Protein AF-A0A497QS77-F1 (afdb_monomer)

Radius of gyration: 15.97 Å; Cα contacts (8 Å, |Δi|>4): 109; chains: 1; bounding box: 34×38×44 Å

Nearest PDB structures (foldseek):
  2va8-assembly1_A  TM=8.901E-01  e=9.479E-06  Saccharolobus solfataricus
  2zj8-assembly1_A  TM=8.402E-01  e=8.470E-06  Pyrococcus furiosus
  5a9j-assembly3_C  TM=8.789E-01  e=1.992E-03  Homo sapiens
  5aga-assembly1_A  TM=8.758E-01  e=4.141E-03  Homo sapiens
  3ewa-assembly1_A  TM=9.331E-01  e=1.429E-02  Methanococcus maripaludis

Structure (mmCIF, N/CA/C/O backbone):
data_AF-A0A497QS77-F1
#
_entry.id   AF-A0A497QS77-F1
#
loop_
_atom_site.group_PDB
_atom_site.id
_atom_site.type_symbol
_atom_site.label_atom_id
_atom_site.label_alt_id
_atom_site.label_comp_id
_atom_site.label_asym_id
_atom_site.label_entity_id
_atom_site.label_seq_id
_atom_site.pdbx_PDB_ins_code
_atom_site.Cartn_x
_atom_site.Cartn_y
_atom_site.Cartn_z
_atom_site.occupancy
_atom_site.B_iso_or_equiv
_atom_site.auth_seq_id
_atom_site.auth_comp_id
_atom_site.auth_asym_id
_atom_site.auth_atom_id
_atom_site.pdbx_PDB_model_num
ATOM 1 N N . MET A 1 1 ? 9.082 -17.321 -4.691 1.00 81.62 1 MET A N 1
ATOM 2 C CA . MET A 1 1 ? 8.327 -17.068 -5.944 1.00 81.62 1 MET A CA 1
ATOM 3 C C . MET A 1 1 ? 8.101 -15.580 -6.207 1.00 81.62 1 MET A C 1
ATOM 5 O O . MET A 1 1 ? 8.497 -15.130 -7.270 1.00 81.62 1 MET A O 1
ATOM 9 N N . VAL A 1 2 ? 7.522 -14.802 -5.276 1.00 91.00 2 VAL A N 1
ATOM 10 C CA . VAL A 1 2 ? 7.305 -13.345 -5.478 1.00 91.00 2 VAL A CA 1
ATOM 11 C C . VAL A 1 2 ? 8.615 -12.584 -5.699 1.00 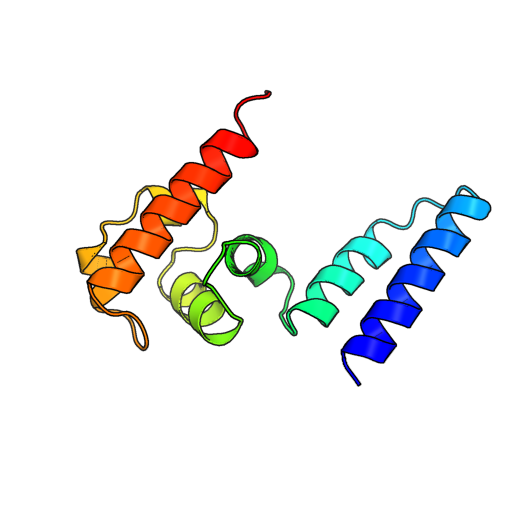91.00 2 VAL A C 1
ATOM 13 O O . VAL A 1 2 ? 8.698 -11.780 -6.616 1.00 91.00 2 VAL A O 1
ATOM 16 N N . GLU A 1 3 ? 9.646 -12.878 -4.909 1.00 91.44 3 GLU A N 1
ATOM 17 C CA . GLU A 1 3 ? 10.967 -12.249 -5.038 1.00 91.44 3 GLU A CA 1
ATOM 18 C C . GLU A 1 3 ? 11.613 -12.516 -6.405 1.00 91.44 3 GLU A C 1
ATOM 20 O O . GLU A 1 3 ? 12.076 -11.593 -7.064 1.00 91.44 3 GLU A O 1
ATOM 25 N N . THR A 1 4 ? 11.550 -13.761 -6.887 1.00 95.69 4 THR A N 1
ATOM 26 C CA . THR A 1 4 ? 12.015 -14.131 -8.230 1.00 95.69 4 THR A CA 1
ATOM 27 C C . THR A 1 4 ? 11.268 -13.359 -9.317 1.00 95.69 4 THR A C 1
ATOM 29 O O . THR A 1 4 ? 11.885 -12.863 -10.253 1.00 95.69 4 THR A O 1
ATOM 32 N N . ALA A 1 5 ? 9.945 -13.221 -9.191 1.00 95.19 5 ALA A N 1
ATOM 33 C CA . ALA A 1 5 ? 9.142 -12.461 -10.142 1.00 95.19 5 ALA A CA 1
ATOM 34 C C . ALA A 1 5 ? 9.448 -10.951 -10.092 1.00 95.19 5 ALA A C 1
ATOM 36 O O . ALA A 1 5 ? 9.531 -10.325 -11.147 1.00 95.19 5 ALA A O 1
ATOM 37 N N . ASP A 1 6 ? 9.669 -10.369 -8.905 1.00 94.06 6 ASP A N 1
ATOM 38 C CA . ASP A 1 6 ? 10.118 -8.972 -8.771 1.00 94.06 6 ASP A CA 1
ATOM 39 C C . ASP A 1 6 ? 11.487 -8.763 -9.426 1.00 94.06 6 ASP A C 1
ATOM 41 O O . ASP A 1 6 ? 11.673 -7.785 -10.149 1.00 94.06 6 ASP A O 1
ATOM 45 N N . TRP A 1 7 ? 12.415 -9.706 -9.234 1.00 95.56 7 TRP A N 1
ATOM 46 C CA . TRP A 1 7 ? 13.747 -9.658 -9.832 1.00 95.56 7 TRP A CA 1
ATOM 47 C C . TRP A 1 7 ? 13.702 -9.750 -11.361 1.00 95.56 7 TRP A C 1
ATOM 49 O O . TRP A 1 7 ? 14.335 -8.946 -12.042 1.00 95.56 7 TRP A O 1
ATOM 59 N N . LEU A 1 8 ? 12.902 -10.663 -11.921 1.00 97.06 8 LEU A N 1
ATOM 60 C CA . LEU A 1 8 ? 12.720 -10.771 -13.373 1.00 97.06 8 LEU A CA 1
ATOM 61 C C . LEU A 1 8 ? 12.082 -9.508 -13.965 1.00 97.06 8 LEU A C 1
ATOM 63 O O . LEU A 1 8 ? 12.524 -9.024 -15.006 1.00 97.06 8 LEU A O 1
ATOM 67 N N . LEU A 1 9 ? 11.079 -8.940 -13.290 1.00 96.44 9 LEU A N 1
ATOM 68 C CA . LEU A 1 9 ? 10.437 -7.698 -13.724 1.00 96.44 9 LEU A CA 1
ATOM 69 C C . LEU A 1 9 ? 11.378 -6.498 -13.621 1.00 96.44 9 LEU A C 1
ATOM 71 O O . LEU A 1 9 ? 11.368 -5.645 -14.505 1.00 96.44 9 LEU A O 1
ATOM 75 N N . TYR A 1 10 ? 12.217 -6.437 -12.586 1.00 95.00 10 TYR A N 1
ATOM 76 C CA . TYR A 1 10 ? 13.277 -5.437 -12.493 1.00 95.00 10 TYR A CA 1
ATOM 77 C C . TYR A 1 10 ? 14.250 -5.548 -13.672 1.00 95.00 10 TYR A C 1
ATOM 79 O O . TYR A 1 10 ? 14.496 -4.551 -14.349 1.00 95.00 10 TYR A O 1
ATOM 87 N N . SER A 1 11 ? 14.742 -6.752 -13.970 1.00 96.81 11 SER A N 1
ATOM 88 C CA . SER A 1 11 ? 15.629 -6.995 -15.113 1.00 96.81 11 SER A CA 1
ATOM 89 C C . SER A 1 11 ? 14.975 -6.602 -16.441 1.00 96.81 11 SER A C 1
ATOM 91 O O . SER A 1 11 ? 15.612 -5.942 -17.259 1.00 96.81 11 SER A O 1
ATOM 93 N N . ALA A 1 12 ? 13.688 -6.911 -16.636 1.00 96.94 12 ALA A N 1
ATOM 94 C CA . ALA A 1 12 ? 12.937 -6.503 -17.825 1.00 96.94 12 ALA A CA 1
ATOM 95 C C . ALA A 1 12 ? 12.839 -4.973 -17.971 1.00 96.94 12 ALA A C 1
ATOM 97 O O . ALA A 1 12 ? 13.028 -4.458 -19.071 1.00 96.94 12 ALA A O 1
ATOM 98 N N . VAL A 1 13 ? 12.605 -4.239 -16.873 1.00 96.00 13 VAL A N 1
ATOM 99 C CA . VAL A 1 13 ? 12.626 -2.762 -16.873 1.00 96.00 13 VAL A CA 1
ATOM 100 C C . VAL A 1 13 ? 14.002 -2.239 -17.292 1.00 96.00 13 VAL A C 1
ATOM 102 O O . VAL A 1 13 ? 14.081 -1.381 -18.166 1.00 96.00 13 VAL A O 1
ATOM 105 N N . ARG A 1 14 ? 15.089 -2.794 -16.739 1.00 95.75 14 ARG A N 1
ATOM 106 C CA . ARG A 1 14 ? 16.461 -2.371 -17.077 1.00 95.75 14 ARG A CA 1
ATOM 107 C C . ARG A 1 14 ? 16.825 -2.641 -18.537 1.00 95.75 14 ARG A C 1
ATOM 109 O O . ARG A 1 14 ? 17.500 -1.823 -19.155 1.00 95.75 14 ARG A O 1
ATOM 116 N N . ILE A 1 15 ? 16.372 -3.764 -19.092 1.00 96.94 15 ILE A N 1
ATOM 117 C CA . ILE A 1 15 ? 16.549 -4.079 -20.515 1.00 96.94 15 ILE A CA 1
ATOM 118 C C . ILE A 1 15 ? 15.754 -3.089 -21.375 1.00 96.94 15 ILE A C 1
ATOM 120 O O . ILE A 1 15 ? 16.299 -2.546 -22.329 1.00 96.94 15 ILE A O 1
ATOM 124 N N . ALA A 1 16 ? 14.497 -2.801 -21.030 1.00 96.50 16 ALA A N 1
ATOM 125 C CA . ALA A 1 16 ? 13.689 -1.826 -21.763 1.00 96.50 16 ALA A CA 1
ATOM 126 C C . ALA A 1 16 ? 14.346 -0.434 -21.792 1.00 96.50 16 ALA A C 1
ATOM 128 O O . ALA A 1 16 ? 14.425 0.180 -22.853 1.00 96.50 16 ALA A O 1
ATOM 129 N N . GLU A 1 17 ? 14.885 0.024 -20.657 1.00 94.62 17 GLU A N 1
ATOM 130 C CA . GLU A 1 17 ? 15.646 1.278 -20.558 1.00 94.62 17 GLU A CA 1
ATOM 131 C C . GLU A 1 17 ? 16.878 1.289 -21.471 1.00 94.62 17 GLU A C 1
ATOM 133 O O . GLU A 1 17 ? 17.109 2.281 -22.163 1.00 94.62 17 GLU A O 1
ATOM 138 N N . LEU A 1 18 ? 17.637 0.186 -21.513 1.00 97.44 18 LEU A N 1
ATOM 139 C CA . LEU A 1 18 ? 18.819 0.039 -22.371 1.00 97.44 18 LEU A CA 1
ATOM 140 C C . LEU A 1 18 ? 18.478 0.194 -23.861 1.00 97.44 18 LEU A C 1
ATOM 142 O O . LEU A 1 18 ? 19.260 0.769 -24.611 1.00 97.44 18 LEU A O 1
ATOM 146 N N . PHE A 1 19 ? 17.309 -0.293 -24.280 1.00 97.62 19 PHE A N 1
ATOM 147 C CA . PHE A 1 19 ? 16.814 -0.172 -25.655 1.00 97.62 19 PHE A CA 1
ATOM 148 C C . PHE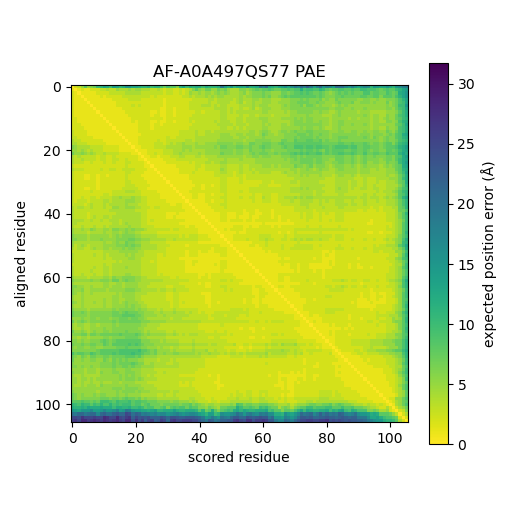 A 1 19 ? 15.950 1.078 -25.890 1.00 97.62 19 PHE A C 1
ATOM 150 O O . PHE A 1 19 ? 15.318 1.193 -26.939 1.00 97.62 19 PHE A O 1
ATOM 157 N N . HIS A 1 20 ? 15.893 2.010 -24.933 1.00 96.06 20 HIS A N 1
ATOM 158 C CA . HIS A 1 20 ? 15.056 3.215 -24.993 1.00 96.06 20 HIS A CA 1
ATOM 159 C C . HIS A 1 20 ? 13.557 2.931 -25.226 1.00 96.06 20 HIS A C 1
ATOM 161 O O . HIS A 1 20 ? 12.823 3.763 -25.763 1.00 96.06 20 HIS A O 1
ATOM 167 N N . LEU A 1 21 ? 13.077 1.761 -24.794 1.00 96.25 21 LEU A N 1
ATOM 168 C CA . LEU A 1 21 ? 11.675 1.366 -24.873 1.00 96.25 21 LEU A CA 1
ATOM 169 C C . LEU A 1 21 ? 10.904 1.909 -23.669 1.00 96.25 21 LEU A C 1
ATOM 171 O O . LEU A 1 21 ? 11.241 1.655 -22.511 1.00 96.25 21 LEU A O 1
ATOM 175 N N . ARG A 1 22 ? 9.811 2.627 -23.931 1.00 93.38 22 ARG A N 1
ATOM 176 C CA . ARG A 1 22 ? 8.947 3.181 -22.884 1.00 93.38 22 ARG A CA 1
ATOM 177 C C . ARG A 1 22 ? 7.832 2.193 -22.535 1.00 93.38 22 ARG A C 1
ATOM 179 O O . ARG A 1 22 ? 6.766 2.240 -23.133 1.00 93.38 22 ARG A O 1
ATOM 186 N N . LEU A 1 23 ? 8.088 1.323 -21.555 1.00 94.00 23 LEU A N 1
ATOM 187 C CA . LEU A 1 23 ? 7.153 0.286 -21.078 1.00 94.00 23 LEU A CA 1
ATOM 188 C C . LEU A 1 23 ? 6.703 0.539 -19.620 1.00 94.00 23 LEU A C 1
ATOM 190 O O . LEU A 1 23 ? 7.109 -0.190 -18.707 1.00 94.00 23 LEU A O 1
ATOM 194 N N . PRO A 1 24 ? 5.898 1.586 -19.346 1.00 90.62 24 PRO A N 1
ATOM 195 C CA . PRO A 1 24 ? 5.448 1.921 -17.989 1.00 90.62 24 PRO A CA 1
ATOM 196 C C . PRO A 1 24 ? 4.629 0.802 -17.321 1.00 90.62 24 PRO A C 1
ATOM 198 O O . PRO A 1 24 ? 4.586 0.708 -16.088 1.00 90.62 24 PRO A O 1
ATOM 201 N N . GLU A 1 25 ? 4.021 -0.078 -18.115 1.00 92.38 25 GLU A N 1
ATOM 202 C CA . GLU A 1 25 ? 3.266 -1.247 -17.672 1.00 92.38 25 GLU A CA 1
ATOM 203 C C . GLU A 1 25 ? 4.145 -2.226 -16.888 1.00 92.38 25 GLU A C 1
ATOM 205 O O . GLU A 1 25 ? 3.661 -2.819 -15.924 1.00 92.38 25 GLU A O 1
ATOM 210 N N . LEU A 1 26 ? 5.438 -2.355 -17.222 1.00 93.94 26 LEU A N 1
ATOM 211 C CA . LEU A 1 26 ? 6.369 -3.226 -16.492 1.00 93.94 26 LEU A CA 1
ATOM 212 C C . LEU A 1 26 ? 6.595 -2.729 -15.066 1.00 93.94 26 LEU A C 1
ATOM 214 O O . LEU A 1 26 ? 6.496 -3.499 -14.110 1.00 93.94 26 LEU A O 1
ATOM 218 N N . SER A 1 27 ? 6.821 -1.426 -14.905 1.00 90.88 27 SER A N 1
ATOM 219 C CA . SER A 1 27 ? 6.967 -0.798 -13.589 1.00 90.88 27 SER A CA 1
ATOM 220 C C . SER A 1 27 ? 5.692 -0.942 -12.757 1.00 90.88 27 SER A C 1
ATOM 222 O O . SER A 1 27 ? 5.752 -1.206 -11.552 1.00 90.88 27 SER A O 1
ATOM 224 N N . ARG A 1 28 ? 4.523 -0.822 -13.396 1.00 92.56 28 ARG A N 1
ATOM 225 C CA . ARG A 1 28 ? 3.214 -0.988 -12.747 1.00 92.56 28 ARG A CA 1
ATOM 226 C C . ARG A 1 28 ? 2.970 -2.442 -12.330 1.00 92.56 28 ARG A C 1
ATOM 228 O O . ARG A 1 28 ? 2.572 -2.700 -11.192 1.00 92.56 28 ARG A O 1
ATOM 235 N N . LEU A 1 29 ? 3.281 -3.394 -13.209 1.00 95.31 29 LEU A N 1
ATOM 236 C CA . LEU A 1 29 ? 3.196 -4.831 -12.947 1.00 95.31 29 LEU A CA 1
ATOM 237 C C . LEU A 1 29 ? 4.137 -5.248 -11.817 1.00 95.31 29 LEU A C 1
ATOM 239 O O . LEU A 1 29 ? 3.724 -5.980 -10.918 1.00 95.31 29 LEU A O 1
ATOM 243 N N . ARG A 1 30 ? 5.364 -4.726 -11.806 1.00 94.75 30 ARG A N 1
ATOM 244 C CA . ARG A 1 30 ? 6.337 -4.971 -10.741 1.00 94.75 30 ARG A CA 1
ATOM 245 C C . ARG A 1 30 ? 5.790 -4.584 -9.371 1.00 94.75 30 ARG A C 1
ATOM 247 O O . ARG A 1 30 ? 5.829 -5.401 -8.453 1.00 94.75 30 ARG A O 1
ATOM 254 N N . ARG A 1 31 ? 5.200 -3.388 -9.233 1.00 93.81 31 ARG A N 1
ATOM 255 C CA . ARG A 1 31 ? 4.564 -2.978 -7.965 1.00 93.81 31 ARG A CA 1
ATOM 256 C C . ARG A 1 31 ? 3.442 -3.941 -7.564 1.00 93.81 31 ARG A C 1
ATOM 258 O O . ARG A 1 31 ? 3.394 -4.382 -6.419 1.00 93.81 31 ARG A O 1
ATOM 265 N N . ARG A 1 32 ? 2.581 -4.334 -8.507 1.00 95.25 32 ARG A N 1
ATOM 266 C CA . ARG A 1 32 ? 1.489 -5.292 -8.250 1.00 95.25 32 ARG A CA 1
ATOM 267 C C . ARG A 1 32 ? 1.996 -6.652 -7.778 1.00 95.25 32 ARG A C 1
ATOM 269 O O . ARG A 1 32 ? 1.428 -7.206 -6.840 1.00 95.25 32 ARG A O 1
ATOM 276 N N . VAL A 1 33 ? 3.066 -7.166 -8.385 1.00 95.00 33 VAL A N 1
ATOM 277 C CA . VAL A 1 33 ? 3.706 -8.429 -7.986 1.00 95.00 33 VAL A CA 1
ATOM 278 C C . VAL A 1 33 ? 4.313 -8.312 -6.595 1.00 95.00 33 VAL A C 1
ATOM 280 O O . VAL A 1 33 ? 4.011 -9.145 -5.743 1.00 95.00 33 VAL A O 1
ATOM 283 N N . ARG A 1 34 ? 5.084 -7.251 -6.331 1.00 92.31 34 ARG A N 1
ATOM 284 C CA . ARG A 1 34 ? 5.744 -7.023 -5.038 1.00 92.31 34 ARG A CA 1
ATOM 285 C C . ARG A 1 34 ? 4.764 -7.034 -3.867 1.00 92.31 34 ARG A C 1
ATOM 287 O O . ARG A 1 34 ? 5.046 -7.638 -2.837 1.00 92.31 34 ARG A O 1
ATOM 294 N N . TYR A 1 35 ? 3.614 -6.383 -4.027 1.00 93.62 35 TYR A N 1
ATOM 295 C CA . TYR A 1 35 ? 2.588 -6.313 -2.984 1.00 93.62 35 TYR A CA 1
ATOM 296 C C . TYR A 1 35 ? 1.539 -7.434 -3.075 1.00 93.62 35 TYR A C 1
ATOM 298 O O . TYR A 1 35 ? 0.726 -7.599 -2.164 1.00 93.62 35 TYR A O 1
ATOM 306 N N . GLY A 1 36 ? 1.536 -8.213 -4.160 1.00 94.44 36 GLY A N 1
ATOM 307 C CA . GLY A 1 36 ? 0.548 -9.260 -4.415 1.00 94.44 36 GLY A CA 1
ATOM 308 C C . GLY A 1 36 ? -0.880 -8.723 -4.527 1.00 94.44 36 GLY A C 1
ATOM 309 O O . GLY A 1 36 ? -1.815 -9.366 -4.039 1.00 94.44 36 GLY A O 1
ATOM 310 N N . VAL A 1 37 ? -1.048 -7.534 -5.113 1.00 96.06 37 VAL A N 1
ATOM 311 C CA . VAL A 1 37 ? -2.337 -6.836 -5.209 1.00 96.06 37 VAL A CA 1
ATOM 312 C C . VAL A 1 37 ? -2.70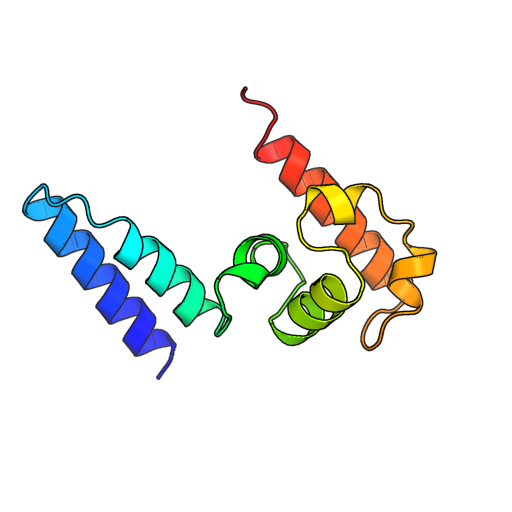8 -6.478 -6.638 1.00 96.06 37 VAL A C 1
ATOM 314 O O . VAL A 1 37 ? -1.876 -6.393 -7.544 1.00 96.06 37 VAL A O 1
ATOM 317 N N . ARG A 1 38 ? -4.003 -6.248 -6.836 1.00 95.06 38 ARG A N 1
ATOM 318 C CA . ARG A 1 38 ? -4.485 -5.588 -8.040 1.00 95.06 38 ARG A CA 1
ATOM 319 C C . ARG A 1 38 ? -4.171 -4.092 -7.983 1.00 95.06 38 ARG A C 1
ATOM 321 O O . ARG A 1 38 ? -3.850 -3.537 -6.935 1.00 95.06 38 ARG A O 1
ATOM 328 N N . GLU A 1 39 ? -4.248 -3.475 -9.146 1.00 94.00 39 GLU A N 1
ATOM 329 C CA . GLU A 1 39 ? -3.870 -2.092 -9.392 1.00 94.00 39 GLU A CA 1
ATOM 330 C C . GLU A 1 39 ? -4.562 -1.079 -8.484 1.00 94.00 39 GLU A C 1
ATOM 332 O O . GLU A 1 39 ? -3.921 -0.151 -7.996 1.00 94.00 39 GLU A O 1
ATOM 337 N N . GLU A 1 40 ? -5.847 -1.291 -8.214 1.00 95.38 40 GLU A N 1
ATOM 338 C CA . GLU A 1 40 ? -6.672 -0.382 -7.426 1.00 95.38 40 GLU A CA 1
ATOM 339 C C . GLU A 1 40 ? -6.204 -0.236 -5.973 1.00 95.38 40 GLU A C 1
ATOM 341 O O . GLU A 1 40 ? -6.539 0.744 -5.319 1.00 95.38 40 GLU A O 1
ATOM 346 N N . LEU A 1 41 ? -5.406 -1.186 -5.471 1.00 97.06 41 LEU A N 1
ATOM 347 C CA . LEU A 1 41 ? -4.878 -1.149 -4.110 1.00 97.06 41 LEU A CA 1
ATOM 348 C C . LEU A 1 41 ? -3.479 -0.543 -4.009 1.00 97.06 41 LEU A C 1
ATOM 350 O O . LEU A 1 41 ? -3.027 -0.301 -2.889 1.00 97.06 41 LEU A O 1
ATOM 354 N N . LEU A 1 42 ? -2.790 -0.308 -5.134 1.00 95.50 42 LEU A N 1
ATOM 355 C CA . LEU A 1 42 ? -1.436 0.259 -5.142 1.00 95.50 42 LEU A CA 1
ATOM 356 C C . LEU A 1 42 ? -1.314 1.540 -4.298 1.00 95.50 42 LEU A C 1
ATOM 358 O O . LEU A 1 42 ? -0.396 1.589 -3.483 1.00 95.50 42 LEU A O 1
ATOM 362 N N . PRO A 1 43 ? -2.245 2.514 -4.383 1.00 94.88 43 PRO A N 1
ATOM 363 C CA . PRO A 1 43 ? -2.145 3.744 -3.595 1.00 94.88 43 PRO A CA 1
ATOM 364 C C . PRO A 1 43 ? -2.166 3.512 -2.078 1.00 94.88 43 PRO A C 1
ATOM 366 O O . PRO A 1 43 ? -1.653 4.329 -1.322 1.00 94.88 43 PRO A O 1
ATOM 369 N N . LEU A 1 44 ? -2.765 2.409 -1.617 1.00 96.69 44 LEU A N 1
ATOM 370 C CA . LEU A 1 44 ? -2.913 2.101 -0.195 1.00 96.69 44 LEU A CA 1
ATOM 371 C C . LEU A 1 44 ? -1.764 1.242 0.332 1.00 96.69 44 LEU A C 1
ATOM 373 O O . LEU A 1 44 ? -1.286 1.487 1.433 1.00 96.69 44 LEU A O 1
ATOM 377 N N . VAL A 1 45 ? -1.302 0.246 -0.432 1.00 96.31 45 VAL A N 1
ATOM 378 C CA . VAL A 1 45 ? -0.199 -0.641 0.000 1.00 96.31 45 VAL A CA 1
ATOM 379 C C . VAL A 1 45 ? 1.172 0.040 -0.003 1.00 96.31 45 VAL A C 1
ATOM 381 O O . VAL A 1 45 ? 2.116 -0.478 0.590 1.00 96.31 45 VAL A O 1
ATOM 384 N N . GLU A 1 46 ? 1.295 1.191 -0.666 1.00 92.56 46 GLU A N 1
ATOM 385 C CA . GLU A 1 46 ? 2.490 2.038 -0.594 1.00 92.56 46 GLU A CA 1
ATOM 386 C C . GLU A 1 46 ? 2.629 2.741 0.769 1.00 92.56 46 GLU A C 1
ATOM 388 O O . GLU A 1 46 ? 3.741 3.099 1.160 1.00 92.56 46 GLU A O 1
ATOM 393 N N . LEU A 1 47 ? 1.534 2.893 1.525 1.00 94.81 47 LEU A N 1
ATOM 394 C CA . LEU A 1 47 ? 1.559 3.474 2.866 1.00 94.81 47 LEU A CA 1
ATOM 395 C C . LEU A 1 47 ? 2.170 2.494 3.871 1.00 94.81 47 LEU A C 1
ATOM 397 O O . LEU A 1 47 ? 1.783 1.322 3.969 1.00 94.81 47 LEU A O 1
ATOM 401 N N . LYS A 1 48 ? 3.107 2.984 4.686 1.00 92.06 48 LYS A N 1
ATOM 402 C CA . LYS A 1 48 ? 3.770 2.149 5.689 1.00 92.06 48 LYS A CA 1
ATOM 403 C C . LYS A 1 48 ? 2.752 1.585 6.687 1.00 92.06 48 LYS A C 1
ATOM 405 O O . LYS A 1 48 ? 1.974 2.309 7.297 1.00 92.06 48 LYS A O 1
ATOM 410 N N . GLY A 1 49 ? 2.798 0.269 6.901 1.00 89.94 49 GLY A N 1
ATOM 411 C CA . GLY A 1 49 ? 1.907 -0.428 7.841 1.00 89.94 49 GLY A CA 1
ATOM 412 C C . GLY A 1 49 ? 0.588 -0.926 7.236 1.00 89.94 49 GLY A C 1
ATOM 413 O O . GLY A 1 49 ? -0.188 -1.590 7.938 1.00 89.94 49 GLY A O 1
ATOM 414 N N . ILE A 1 50 ? 0.359 -0.688 5.940 1.00 95.75 50 ILE A N 1
ATOM 415 C CA . ILE A 1 50 ? -0.793 -1.202 5.196 1.00 95.75 50 ILE A CA 1
ATOM 416 C C . ILE A 1 50 ? -0.338 -2.315 4.245 1.00 95.75 50 ILE A C 1
ATOM 418 O O . ILE A 1 50 ? 0.282 -2.082 3.216 1.00 95.75 50 ILE A O 1
ATOM 422 N N . GLY A 1 51 ? -0.657 -3.562 4.595 1.00 94.50 51 GLY A N 1
ATOM 423 C CA . GLY A 1 51 ? -0.483 -4.712 3.703 1.00 94.50 51 GLY A CA 1
ATOM 424 C C . GLY A 1 51 ? -1.723 -4.981 2.844 1.00 94.50 51 GLY A C 1
ATOM 425 O O . GLY A 1 51 ? -2.764 -4.352 3.024 1.00 94.50 51 GLY A O 1
ATOM 426 N N . ARG A 1 52 ? -1.650 -5.994 1.970 1.00 95.81 52 ARG A N 1
ATOM 427 C CA . ARG A 1 52 ? -2.735 -6.409 1.056 1.00 95.81 52 ARG A CA 1
ATOM 428 C C . ARG A 1 52 ? -4.119 -6.510 1.706 1.00 95.81 52 ARG A C 1
ATOM 430 O O . ARG A 1 52 ? -5.089 -6.020 1.139 1.00 95.81 52 ARG A O 1
ATOM 437 N N . VAL A 1 53 ? -4.210 -7.164 2.867 1.00 96.12 53 VAL A N 1
ATOM 438 C CA . VAL A 1 53 ? -5.491 -7.401 3.559 1.00 96.12 53 VAL A CA 1
ATOM 439 C C . VAL A 1 53 ? -6.106 -6.079 4.017 1.00 96.12 53 VAL A C 1
ATOM 441 O O . VAL A 1 53 ? -7.248 -5.781 3.691 1.00 96.12 53 VAL A O 1
ATOM 444 N N . ARG A 1 54 ? -5.320 -5.241 4.701 1.00 96.50 54 ARG A N 1
ATOM 445 C CA . ARG A 1 54 ? -5.773 -3.933 5.191 1.00 96.50 54 ARG A CA 1
ATOM 446 C C . ARG A 1 54 ? -6.096 -2.967 4.055 1.00 96.50 54 ARG A C 1
ATOM 448 O O . ARG A 1 54 ? -7.086 -2.256 4.146 1.00 96.50 54 ARG A O 1
ATOM 455 N N . ALA A 1 55 ? -5.311 -2.981 2.978 1.00 97.50 55 ALA A N 1
ATOM 456 C CA . ALA A 1 55 ? -5.602 -2.188 1.787 1.00 97.50 55 ALA A CA 1
ATOM 457 C C . ALA A 1 55 ? -6.953 -2.572 1.169 1.00 97.50 55 ALA A C 1
ATOM 459 O O . ALA A 1 55 ? -7.725 -1.688 0.816 1.00 97.50 55 ALA A O 1
ATOM 460 N N . ARG A 1 56 ? -7.267 -3.874 1.080 1.00 97.75 56 ARG A N 1
ATOM 461 C CA . ARG A 1 56 ? -8.562 -4.339 0.564 1.00 97.75 56 ARG A CA 1
ATOM 462 C C . ARG A 1 56 ? -9.723 -3.850 1.434 1.00 97.75 56 ARG A C 1
ATOM 464 O O . ARG A 1 56 ? -10.663 -3.283 0.894 1.00 97.75 56 ARG A O 1
ATOM 471 N N . ILE A 1 57 ? -9.605 -3.992 2.754 1.00 97.69 57 ILE A N 1
ATOM 472 C CA . ILE A 1 57 ? -10.630 -3.559 3.718 1.00 97.69 57 ILE A CA 1
ATOM 473 C C . ILE A 1 57 ? -10.874 -2.049 3.635 1.00 97.69 57 ILE A C 1
ATOM 475 O O . ILE A 1 57 ? -12.017 -1.613 3.568 1.00 97.69 57 ILE A O 1
ATOM 479 N N . LEU A 1 58 ? -9.806 -1.246 3.590 1.00 97.50 58 LEU A N 1
ATOM 480 C CA . LEU A 1 58 ? -9.914 0.207 3.428 1.00 97.50 58 LEU A CA 1
ATOM 481 C C . LEU A 1 58 ? -10.603 0.584 2.117 1.00 97.50 58 LEU A C 1
ATOM 483 O O . LEU A 1 58 ? -11.493 1.432 2.111 1.00 97.50 58 LEU A O 1
ATOM 487 N N . TYR A 1 59 ? -10.219 -0.071 1.021 1.00 97.75 59 TYR A N 1
ATOM 488 C CA . TYR A 1 59 ? -10.789 0.184 -0.295 1.00 97.75 59 TYR A CA 1
ATOM 489 C C . TYR A 1 59 ? -12.292 -0.124 -0.343 1.00 97.75 59 TYR A C 1
ATOM 491 O O . TYR A 1 59 ? -13.071 0.670 -0.875 1.00 97.75 59 TYR A O 1
ATOM 499 N N . GLU A 1 60 ? -12.701 -1.257 0.230 1.00 97.00 60 GLU A N 1
ATOM 500 C CA . GLU A 1 60 ? -14.105 -1.676 0.336 1.00 97.00 60 GLU A CA 1
ATOM 501 C C . GLU A 1 60 ? -14.915 -0.751 1.252 1.00 97.00 60 GLU A C 1
ATOM 503 O O . GLU A 1 60 ? -16.068 -0.454 0.948 1.00 97.00 60 GLU A O 1
ATOM 508 N N . ALA A 1 61 ? -14.292 -0.208 2.301 1.00 96.50 61 ALA A N 1
ATOM 509 C CA . ALA A 1 61 ? -14.877 0.808 3.176 1.00 96.50 61 ALA A CA 1
ATOM 510 C C . ALA A 1 61 ? -14.935 2.221 2.552 1.00 96.50 61 ALA A C 1
ATOM 512 O O . ALA A 1 61 ? -15.403 3.158 3.193 1.00 96.50 61 ALA A O 1
ATOM 513 N N . GLY A 1 62 ? -14.469 2.398 1.309 1.00 96.25 62 GLY A N 1
ATOM 514 C CA . GLY A 1 62 ? -14.529 3.668 0.577 1.00 96.25 62 GLY A CA 1
ATOM 515 C C . GLY A 1 62 ? -13.269 4.536 0.672 1.00 96.25 62 GLY A C 1
ATOM 516 O O . GLY A 1 62 ? -13.168 5.536 -0.039 1.00 96.25 62 GLY A O 1
ATOM 517 N N . TYR A 1 63 ? -12.265 4.139 1.455 1.00 96.94 63 TYR A N 1
ATOM 518 C CA . TYR A 1 63 ? -10.971 4.824 1.547 1.00 96.94 63 TYR A CA 1
ATOM 519 C C . TYR A 1 63 ? -10.028 4.317 0.452 1.00 96.94 63 TYR A C 1
ATOM 521 O O . TYR A 1 63 ? -9.148 3.492 0.691 1.00 96.94 63 TYR A O 1
ATOM 529 N N . ARG A 1 64 ? -10.253 4.771 -0.785 1.00 96.19 64 ARG A N 1
ATOM 530 C CA . ARG A 1 64 ? -9.600 4.215 -1.987 1.00 96.19 64 ARG A CA 1
ATOM 531 C C . ARG A 1 64 ? -8.206 4.767 -2.280 1.00 96.19 64 ARG A C 1
ATOM 533 O O . ARG A 1 64 ? -7.468 4.163 -3.053 1.00 96.19 64 ARG A O 1
ATOM 540 N N . ASP A 1 65 ? -7.838 5.886 -1.670 1.00 95.50 65 ASP A N 1
ATOM 541 C CA . ASP A 1 65 ? -6.560 6.552 -1.896 1.00 95.50 65 ASP A CA 1
ATOM 542 C C . ASP A 1 65 ? -6.036 7.223 -0.606 1.00 95.50 65 ASP A C 1
ATOM 544 O O . ASP A 1 65 ? -6.788 7.387 0.366 1.00 95.50 65 ASP A O 1
ATOM 548 N N . PRO A 1 66 ? -4.743 7.611 -0.563 1.00 95.81 66 PRO A N 1
ATOM 549 C CA . PRO A 1 66 ? -4.167 8.296 0.591 1.00 95.81 66 PRO A CA 1
ATOM 550 C C . PRO A 1 66 ? -4.906 9.581 0.971 1.00 95.81 66 PRO A C 1
ATOM 552 O O . PRO A 1 66 ? -4.973 9.914 2.151 1.00 95.81 66 PRO A O 1
ATOM 555 N N . PHE A 1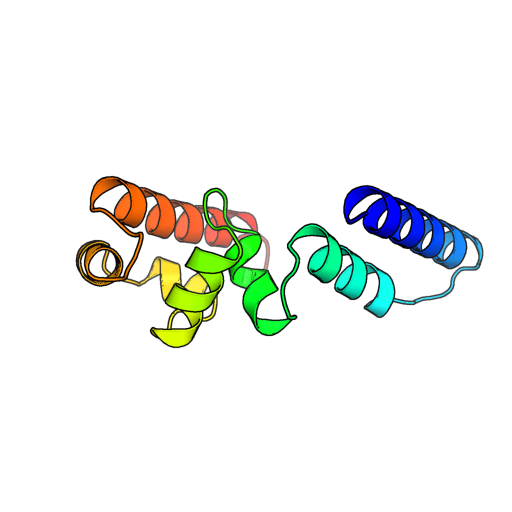 67 ? -5.485 10.300 0.006 1.00 95.25 67 PHE A N 1
ATOM 556 C CA . PHE A 1 67 ? -6.206 11.544 0.261 1.00 95.25 67 PHE A CA 1
ATOM 557 C C . PHE A 1 67 ? -7.500 11.305 1.039 1.00 95.25 67 PHE A C 1
ATOM 559 O O . PHE A 1 67 ? -7.693 11.919 2.092 1.00 95.25 67 PHE A O 1
ATOM 566 N N . ALA A 1 68 ? -8.332 10.366 0.597 1.00 96.00 68 ALA A N 1
ATOM 567 C CA . ALA A 1 68 ? -9.525 9.923 1.308 1.00 96.00 68 ALA A CA 1
ATOM 568 C C . ALA A 1 68 ? -9.177 9.422 2.718 1.00 96.00 68 ALA A C 1
ATOM 570 O O . ALA A 1 68 ? -9.826 9.805 3.690 1.00 96.00 68 ALA A O 1
ATOM 571 N N . LEU A 1 69 ? -8.104 8.635 2.847 1.00 96.56 69 LEU A N 1
ATOM 572 C CA . LEU A 1 69 ? -7.660 8.105 4.137 1.00 96.56 69 LEU A CA 1
ATOM 573 C C . LEU A 1 69 ? -7.131 9.194 5.085 1.00 96.56 69 LEU A C 1
ATOM 575 O O . LEU A 1 69 ? -7.356 9.125 6.288 1.00 96.56 69 LEU A O 1
ATOM 579 N N . SER A 1 70 ? -6.471 10.231 4.563 1.00 95.88 70 SER A N 1
ATOM 580 C CA . SER A 1 70 ? -5.925 11.333 5.373 1.00 95.88 70 SER A CA 1
ATOM 581 C C . SER A 1 70 ? -6.994 12.203 6.047 1.00 95.88 70 SER A C 1
ATOM 583 O O . SER A 1 70 ? -6.724 12.831 7.079 1.00 95.88 70 SER A O 1
ATOM 585 N N . LYS A 1 71 ? -8.194 12.231 5.451 1.00 95.62 71 LYS A N 1
ATOM 586 C CA . LYS A 1 71 ? -9.385 12.939 5.937 1.00 95.62 71 LYS A CA 1
ATOM 587 C C . LYS A 1 71 ? -10.271 12.077 6.833 1.00 95.62 71 LYS A C 1
ATOM 589 O O . LYS A 1 71 ? -11.196 12.610 7.437 1.00 95.62 71 LYS A O 1
ATOM 594 N N . ALA A 1 72 ? -10.021 10.772 6.888 1.00 95.75 72 ALA A N 1
ATOM 595 C CA . ALA A 1 72 ? -10.803 9.862 7.702 1.00 95.75 72 ALA A CA 1
ATOM 596 C C . ALA A 1 72 ? -10.622 10.167 9.193 1.00 95.75 72 ALA A C 1
ATOM 598 O O . ALA A 1 72 ? -9.529 10.530 9.642 1.00 95.75 72 ALA A O 1
ATOM 599 N N . ASP A 1 73 ? -11.687 9.967 9.963 1.00 95.62 73 ASP A N 1
ATOM 600 C CA . ASP A 1 73 ? -11.584 9.934 11.414 1.00 95.62 73 ASP A CA 1
ATOM 601 C C . ASP A 1 73 ? -10.929 8.608 11.857 1.00 95.62 73 ASP A C 1
ATOM 603 O O . ASP A 1 73 ? -11.385 7.533 11.448 1.00 95.62 73 ASP A O 1
ATOM 607 N N . PRO A 1 74 ? -9.867 8.632 12.687 1.00 95.81 74 PRO A N 1
ATOM 608 C CA . PRO A 1 74 ? -9.240 7.409 13.186 1.00 95.81 74 PRO A CA 1
ATOM 609 C C . PRO A 1 74 ? -10.200 6.479 13.942 1.00 95.81 74 PRO A C 1
ATOM 611 O O . PRO A 1 74 ? -9.981 5.265 13.944 1.00 95.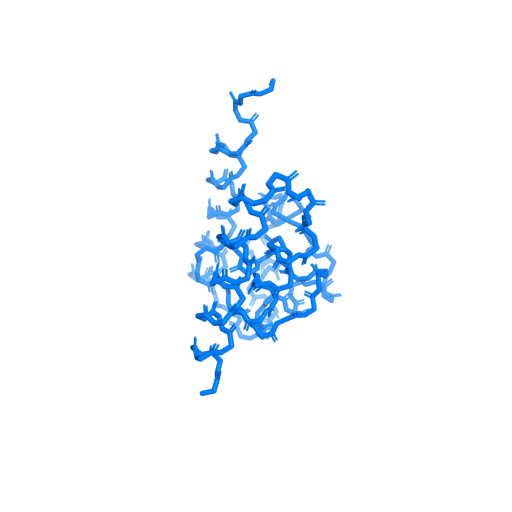81 74 PRO A O 1
ATOM 614 N N . GLY A 1 75 ? -11.252 7.019 14.568 1.00 95.88 75 GLY A N 1
ATOM 615 C CA . GLY A 1 75 ? -12.295 6.243 15.236 1.00 95.88 75 GLY A CA 1
ATOM 616 C C . GLY A 1 75 ? -13.114 5.406 14.256 1.00 95.88 75 GLY A C 1
ATOM 617 O O . GLY A 1 75 ? -13.331 4.223 14.513 1.00 95.88 75 GLY A O 1
ATOM 618 N N . GLU A 1 76 ? -13.479 5.959 13.097 1.00 95.69 76 GLU A N 1
ATOM 619 C CA . GLU A 1 76 ? -14.153 5.203 12.027 1.00 95.69 76 GLU A CA 1
ATOM 620 C C . GLU A 1 76 ? -13.260 4.094 11.459 1.00 95.69 76 GLU A C 1
ATOM 622 O O . GLU A 1 76 ? -13.704 2.956 11.302 1.00 95.69 76 GLU A O 1
ATOM 627 N N . ILE A 1 77 ? -11.970 4.372 11.243 1.00 96.81 77 ILE A N 1
ATOM 628 C CA . ILE A 1 77 ? -11.018 3.346 10.786 1.00 96.81 77 ILE A CA 1
ATOM 629 C C . ILE A 1 77 ? -10.860 2.233 11.830 1.00 96.81 77 ILE A C 1
ATOM 631 O O . ILE A 1 77 ? -10.732 1.068 11.470 1.00 96.81 77 ILE A O 1
ATOM 635 N N . ALA A 1 78 ? -10.899 2.556 13.128 1.00 96.81 78 ALA A N 1
ATOM 636 C CA . ALA A 1 78 ? -10.790 1.567 14.204 1.00 96.81 78 ALA A CA 1
ATOM 637 C C . ALA A 1 78 ? -11.979 0.597 14.287 1.00 96.81 78 ALA A C 1
ATOM 639 O O . ALA A 1 78 ? -11.838 -0.457 14.903 1.00 96.81 78 ALA A O 1
ATOM 640 N N . LYS A 1 79 ? -13.121 0.918 13.664 1.00 96.38 79 LYS A N 1
ATOM 641 C CA . LYS A 1 79 ? -14.271 0.005 13.558 1.00 96.38 79 LYS A CA 1
ATOM 642 C C . LYS A 1 79 ? -14.072 -1.070 12.485 1.00 96.38 79 LYS A C 1
ATOM 644 O O . LYS A 1 79 ? -14.798 -2.062 12.479 1.00 96.38 79 LYS A O 1
ATOM 649 N N . LEU A 1 80 ? -13.120 -0.882 11.568 1.00 96.31 80 LEU A N 1
ATOM 650 C CA . LEU A 1 80 ? -12.874 -1.820 10.478 1.00 96.31 80 LEU A CA 1
ATOM 651 C C . LEU A 1 80 ? -12.142 -3.084 10.968 1.00 96.31 80 LEU A C 1
ATOM 653 O O . LEU A 1 80 ? -11.293 -3.010 11.863 1.00 96.31 80 LEU A O 1
ATOM 657 N N . PRO A 1 81 ? -12.385 -4.253 10.345 1.00 95.06 81 PRO A N 1
ATOM 658 C CA . PRO A 1 81 ? -11.674 -5.480 10.687 1.00 95.06 81 PRO A CA 1
ATOM 659 C C . PRO A 1 81 ? -10.150 -5.319 10.586 1.00 95.06 81 PRO A C 1
ATOM 661 O O . PRO A 1 81 ? -9.632 -4.744 9.631 1.00 95.06 81 PRO A O 1
ATOM 664 N N . HIS A 1 82 ? -9.414 -5.873 11.554 1.00 93.44 82 HIS A N 1
ATOM 665 C CA . HIS A 1 82 ? -7.943 -5.810 11.639 1.00 93.44 82 HIS A CA 1
ATOM 666 C C . HIS A 1 82 ? -7.333 -4.411 11.850 1.00 93.44 82 HIS A C 1
ATOM 668 O O . HIS A 1 82 ? -6.105 -4.257 11.724 1.00 93.44 82 HIS A O 1
ATOM 674 N N . PHE A 1 83 ? -8.157 -3.427 12.219 1.00 94.62 83 PHE A N 1
ATOM 675 C CA . PHE A 1 83 ? -7.733 -2.123 12.716 1.00 94.62 83 PHE A CA 1
ATOM 676 C C . PHE A 1 83 ? -8.020 -2.008 14.215 1.00 94.62 83 PHE A C 1
ATOM 678 O O . PHE A 1 83 ? -9.015 -2.507 14.722 1.00 94.62 83 PHE A O 1
ATOM 685 N N . GLY A 1 84 ? -7.100 -1.377 14.939 1.00 93.19 84 GLY A N 1
ATOM 686 C CA . GLY A 1 84 ? -7.266 -1.030 16.349 1.00 93.19 84 GLY A CA 1
ATOM 687 C C . GLY A 1 84 ? -6.921 0.439 16.544 1.00 93.19 84 GLY A C 1
ATOM 688 O O . GLY A 1 84 ? -6.203 1.004 15.719 1.00 93.19 84 GLY A O 1
ATOM 689 N N . SER A 1 85 ? -7.377 1.046 17.640 1.00 93.06 85 SER A N 1
ATOM 690 C CA . SER A 1 85 ? -7.279 2.496 17.893 1.00 93.06 85 SER A CA 1
ATOM 691 C C . SER A 1 85 ? -5.899 3.092 17.586 1.00 93.06 85 SER A C 1
ATOM 693 O O . SER A 1 85 ? -5.785 4.053 16.828 1.00 93.06 85 SER A O 1
ATOM 695 N N . ARG A 1 86 ? -4.826 2.474 18.095 1.00 94.69 86 ARG A N 1
ATOM 696 C CA . ARG A 1 86 ? -3.449 2.928 17.847 1.00 94.69 86 ARG A CA 1
ATOM 697 C C . ARG A 1 86 ? -3.057 2.840 16.373 1.00 94.69 86 ARG A C 1
ATOM 699 O O . ARG A 1 86 ? -2.442 3.764 15.848 1.00 94.69 86 ARG A O 1
ATOM 706 N N . LEU A 1 87 ? -3.377 1.724 15.718 1.00 94.69 87 LEU A N 1
ATOM 707 C CA . LEU A 1 87 ? -3.031 1.509 14.316 1.00 94.69 87 LEU A CA 1
ATOM 708 C C . LEU A 1 87 ? -3.790 2.480 13.413 1.00 94.69 87 LEU A C 1
ATOM 710 O O . LEU A 1 87 ? -3.191 3.026 12.494 1.00 94.69 87 LEU A O 1
ATOM 714 N N . SER A 1 88 ? -5.069 2.721 13.692 1.00 95.50 88 SER A N 1
ATOM 715 C CA . SER A 1 88 ? -5.897 3.658 12.937 1.00 95.50 88 SER A CA 1
ATOM 716 C C . SER A 1 88 ? -5.303 5.061 12.939 1.00 95.50 88 SER A C 1
ATOM 718 O O . SER A 1 88 ? -5.125 5.649 11.875 1.00 95.50 88 SER A O 1
ATOM 720 N N . SER A 1 89 ? -4.886 5.558 14.108 1.00 96.12 89 SER A N 1
ATOM 721 C CA . SER A 1 89 ? -4.213 6.857 14.210 1.00 96.12 89 SER A CA 1
ATOM 722 C C . SER A 1 89 ? -2.901 6.893 13.423 1.00 96.12 89 SER A C 1
ATOM 724 O O . SER A 1 89 ? -2.632 7.863 12.718 1.00 96.12 89 SER A O 1
ATOM 726 N N . VAL A 1 90 ? -2.097 5.824 13.492 1.00 96.38 90 VAL A N 1
ATOM 727 C CA . VAL A 1 90 ? -0.833 5.723 12.740 1.00 96.38 90 VAL A CA 1
ATOM 728 C C . VAL A 1 90 ? -1.074 5.712 11.231 1.00 96.38 90 VAL A C 1
ATOM 730 O O . VAL A 1 90 ? -0.349 6.378 10.501 1.00 96.38 90 VAL A O 1
ATOM 733 N N . VAL A 1 91 ? -2.084 4.980 10.763 1.00 95.94 91 VAL A N 1
ATOM 734 C CA . VAL A 1 91 ? -2.417 4.843 9.340 1.00 95.94 91 VAL A CA 1
ATOM 735 C C . VAL A 1 91 ? -2.922 6.163 8.752 1.00 95.94 91 VAL A C 1
ATOM 737 O O . VAL A 1 91 ? -2.468 6.562 7.679 1.00 95.94 91 VAL A O 1
ATOM 740 N N . VAL A 1 92 ? -3.802 6.876 9.461 1.00 96.56 92 VAL A N 1
ATOM 741 C CA . VAL A 1 92 ? -4.288 8.198 9.029 1.00 96.56 92 VAL A CA 1
ATOM 742 C C . VAL A 1 92 ? -3.143 9.217 9.007 1.00 96.56 92 VAL A C 1
ATOM 744 O O . VAL A 1 92 ? -3.018 9.993 8.057 1.00 96.56 92 VAL A O 1
ATOM 747 N N . GLU A 1 93 ? -2.260 9.196 10.007 1.00 96.25 93 GLU A N 1
ATOM 748 C CA . GLU A 1 93 ? -1.102 10.096 10.043 1.00 96.25 93 GLU A CA 1
ATOM 749 C C . GLU A 1 93 ? -0.070 9.769 8.953 1.00 96.25 93 GLU A C 1
ATOM 751 O O . GLU A 1 93 ? 0.492 10.675 8.336 1.00 96.25 93 GLU A O 1
ATOM 756 N N . GLU A 1 94 ? 0.145 8.488 8.652 1.00 96.31 94 GLU A N 1
ATOM 757 C CA . GLU A 1 94 ? 0.976 8.064 7.524 1.00 96.31 94 GLU A CA 1
ATOM 758 C C . GLU A 1 94 ? 0.398 8.547 6.192 1.00 96.31 94 GLU A C 1
ATOM 760 O O . GLU A 1 94 ? 1.140 9.071 5.365 1.00 96.31 94 GLU A O 1
ATOM 765 N N . ALA A 1 95 ? -0.921 8.468 6.001 1.00 95.88 95 ALA A N 1
ATOM 766 C CA . ALA A 1 95 ? -1.574 9.001 4.807 1.00 95.88 95 ALA A CA 1
ATOM 767 C C . ALA A 1 95 ? -1.359 10.521 4.668 1.00 95.88 95 ALA A C 1
ATOM 769 O O . ALA A 1 95 ? -1.004 11.012 3.594 1.00 95.88 95 ALA A O 1
ATOM 770 N N . ARG A 1 96 ? -1.473 11.277 5.769 1.00 95.38 96 ARG A N 1
ATOM 771 C CA . ARG A 1 96 ? -1.173 12.723 5.793 1.00 95.38 96 ARG A CA 1
ATOM 772 C C . ARG A 1 96 ? 0.288 13.012 5.456 1.00 95.38 96 ARG A C 1
ATOM 774 O O . ARG A 1 96 ? 0.571 13.944 4.699 1.00 95.38 96 ARG A O 1
ATOM 781 N N . ARG A 1 97 ? 1.221 12.229 6.003 1.00 94.88 97 ARG A N 1
ATOM 782 C CA . ARG A 1 97 ? 2.658 12.341 5.710 1.00 94.88 97 ARG A CA 1
ATOM 783 C C . ARG A 1 97 ? 2.949 12.043 4.243 1.00 94.88 97 ARG A C 1
ATOM 785 O O . ARG A 1 97 ? 3.666 12.816 3.609 1.00 94.88 97 ARG A O 1
ATOM 792 N N . TYR A 1 98 ? 2.362 10.978 3.702 1.00 93.88 98 TYR A N 1
ATOM 793 C CA . TYR A 1 98 ? 2.507 10.589 2.302 1.00 93.88 98 TYR A CA 1
ATOM 794 C C . TYR A 1 98 ? 2.073 11.725 1.375 1.00 93.88 98 TYR A C 1
ATOM 796 O O . TYR A 1 98 ? 2.837 12.097 0.484 1.00 93.88 98 TYR A O 1
ATOM 804 N N . ILE A 1 99 ? 0.919 12.353 1.642 1.00 93.69 99 ILE A N 1
ATOM 805 C CA . ILE A 1 99 ? 0.428 13.490 0.848 1.00 93.69 99 ILE A CA 1
ATOM 806 C C . ILE A 1 99 ? 1.376 14.682 0.939 1.00 93.69 99 ILE A C 1
ATOM 808 O O . ILE A 1 99 ? 1.758 15.245 -0.084 1.00 93.69 99 ILE A O 1
ATOM 812 N N . LYS A 1 100 ? 1.806 15.047 2.154 1.00 90.38 100 LYS A N 1
ATOM 813 C CA . LYS A 1 100 ? 2.764 16.145 2.353 1.00 90.38 100 LYS A CA 1
ATOM 814 C C . LYS A 1 100 ? 4.086 15.906 1.623 1.00 90.38 100 LYS A C 1
ATOM 816 O O . LYS A 1 100 ? 4.720 16.881 1.254 1.00 90.38 100 LYS A O 1
ATOM 821 N N . SER A 1 101 ? 4.515 14.660 1.438 1.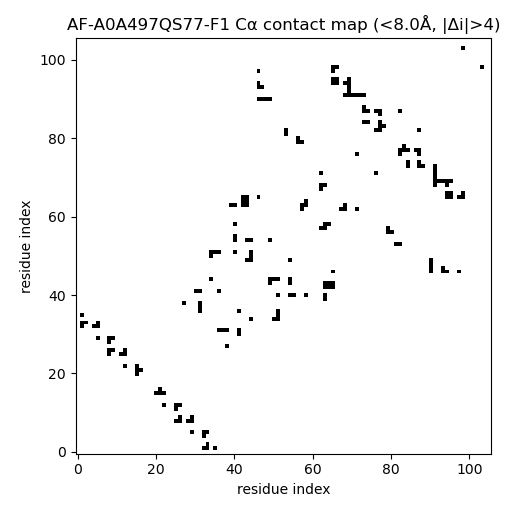00 88.62 101 SER A N 1
ATOM 822 C CA . SER A 1 101 ? 5.755 14.340 0.721 1.00 88.62 101 SER A CA 1
ATOM 823 C C . SER A 1 101 ? 5.575 14.289 -0.798 1.00 88.62 101 SER A C 1
ATOM 825 O O . SER A 1 101 ? 6.470 14.716 -1.517 1.00 88.62 101 SER A O 1
ATOM 827 N N . HIS A 1 102 ? 4.452 13.755 -1.286 1.00 81.69 102 HIS A N 1
ATOM 828 C CA . HIS A 1 102 ? 4.240 13.482 -2.715 1.00 81.69 102 HIS A CA 1
ATOM 829 C C . HIS A 1 102 ? 3.529 14.618 -3.464 1.00 81.69 102 HIS A C 1
ATOM 831 O O . HIS A 1 102 ? 3.639 14.684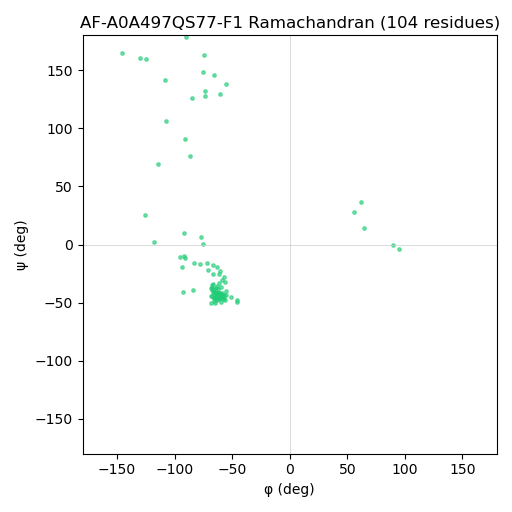 -4.682 1.00 81.69 102 HIS A O 1
ATOM 837 N N . TYR A 1 103 ? 2.837 15.524 -2.761 1.00 72.75 103 TYR A N 1
ATOM 838 C CA . TYR A 1 103 ? 2.069 16.623 -3.369 1.00 72.75 103 TYR A CA 1
ATOM 839 C C . TYR A 1 103 ? 2.569 18.027 -2.990 1.00 72.75 103 TYR A C 1
ATOM 841 O O . TYR A 1 103 ? 1.988 19.009 -3.430 1.00 72.75 103 TYR A O 1
ATOM 849 N N . LYS A 1 104 ? 3.652 18.166 -2.206 1.00 58.38 104 LYS A N 1
ATOM 850 C CA . LYS A 1 104 ? 4.258 19.483 -1.894 1.00 58.38 104 LYS A CA 1
ATOM 851 C C . LYS A 1 104 ? 5.117 20.084 -3.021 1.00 58.38 104 LYS A C 1
ATOM 853 O O . LYS A 1 104 ? 5.749 21.110 -2.799 1.00 58.38 104 LYS A O 1
ATOM 858 N N . PHE A 1 105 ? 5.151 19.464 -4.198 1.00 46.78 105 PHE A N 1
ATOM 859 C CA . PHE A 1 105 ? 5.979 19.893 -5.333 1.00 46.78 105 PHE A CA 1
ATOM 860 C C . PHE A 1 105 ? 5.176 20.107 -6.626 1.00 46.78 105 PHE A C 1
ATOM 862 O O . PHE A 1 105 ? 5.739 20.001 -7.714 1.00 46.78 105 PHE A O 1
ATOM 869 N N . VAL A 1 106 ? 3.876 20.400 -6.512 1.00 44.47 106 VAL A N 1
ATOM 870 C CA . VAL A 1 106 ? 3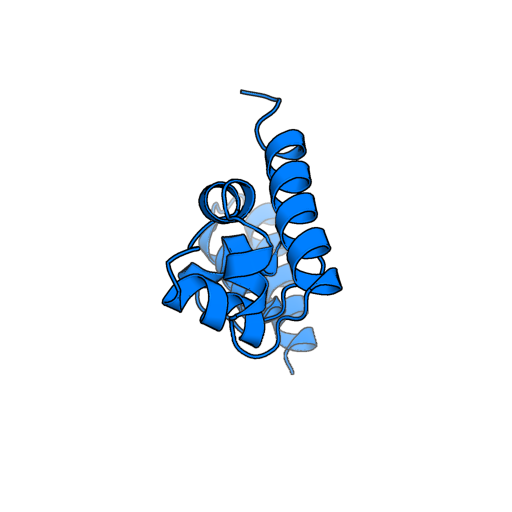.051 20.916 -7.618 1.00 44.47 106 VAL A CA 1
ATOM 871 C C . VAL A 1 106 ? 2.542 22.295 -7.243 1.00 44.47 106 VAL A C 1
ATOM 873 O O . VAL A 1 106 ? 2.097 22.439 -6.081 1.00 44.47 106 VAL A O 1
#

pLDDT: mean 93.4, std 8.21, range [44.47, 97.75]

Solvent-accessible surface area (backbone atoms only — not comparable to full-atom values): 5852 Å² total; per-residue (Å²): 109,59,65,58,53,34,50,52,38,50,51,50,49,54,53,30,56,76,70,72,47,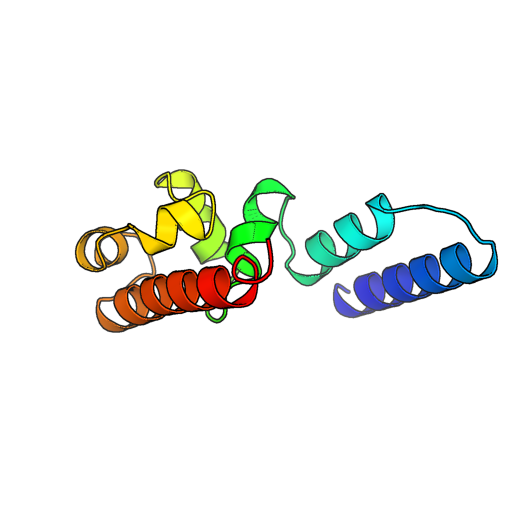89,58,69,64,48,61,54,49,33,54,26,51,68,61,70,43,61,75,78,40,50,60,35,45,72,39,80,94,31,48,58,69,54,22,51,55,36,38,76,74,66,38,52,34,40,68,55,34,40,71,48,56,38,70,66,46,27,72,40,89,99,37,41,64,71,55,18,46,50,46,27,50,43,23,44,50,49,47,60,70,74,57,70,84,115

Mean predicted aligned error: 4.06 Å

Secondary structure (DSSP, 8-state):
-HHHHHHHHHHHHHHHHHTT---HHHHHHHHHHHHT--GGGHHHHTSTT--HHHHHHHHHTT--SHHHHHTS-HHHHHTSTT--HHHHHHHHHHHHHHHHHHSTT-

Foldseek 3Di:
DLVVVLVVLVVVVVVCVVVVHDDVVSVQVSLCSNQVHDNQLSQQCVQPPDGPVNSVQCVVVVNRHLVSLLPDDLVVSCVTPPHHSVNSVVSNVSSVVVCCVPVVPD

Sequence (106 aa):
MVETADWLLYSAVRIAELFHLRLPELSRLRRRVRYGVREELLPLVELKGIGRVRARILYEAGYRDPFALSKADPGEIAKLPHFGSRLSSVVVEEARRYIKSHYKFV